Protein AF-A0A0S4JCF2-F1 (afdb_monomer_lite)

Sequence (159 aa):
MTKKRVQAYIEDSISKGTLSQYQARIKNIQKYLHESNEATLTLDVFADFLDVLKARTQNASKNTAEGYRSAVLFYQRTYGTWTSGNDCWADGWACRKMIAGFGYEGKTKGRPRGQVTPDMFSQMMIVARKSHRSFAPALELAYRVALRPHQVVSLQHGD

Structure (mmCIF, N/CA/C/O backbone):
data_AF-A0A0S4JCF2-F1
#
_entry.id   AF-A0A0S4JCF2-F1
#
loop_
_atom_site.group_PDB
_atom_site.id
_atom_site.type_symbol
_atom_site.label_atom_id
_atom_site.label_alt_id
_atom_site.label_comp_id
_atom_site.label_asym_id
_atom_site.label_entity_id
_atom_site.label_seq_id
_atom_site.pdbx_PDB_ins_code
_atom_site.Cartn_x
_atom_site.Cartn_y
_atom_site.Cartn_z
_atom_site.occupancy
_atom_site.B_iso_or_equiv
_atom_site.auth_seq_id
_atom_site.auth_comp_id
_atom_site.auth_asym_id
_atom_site.auth_atom_id
_atom_site.pdbx_PDB_model_num
ATOM 1 N N . MET A 1 1 ? 3.189 2.822 24.832 1.00 47.53 1 MET A N 1
ATOM 2 C CA . MET A 1 1 ? 2.571 1.478 24.853 1.00 47.53 1 MET A CA 1
ATOM 3 C C . MET A 1 1 ? 3.657 0.436 24.656 1.00 47.53 1 MET A C 1
ATOM 5 O O . MET A 1 1 ? 4.392 0.522 23.680 1.00 47.53 1 MET A O 1
ATOM 9 N N . THR A 1 2 ? 3.790 -0.503 25.589 1.00 54.69 2 THR A N 1
ATOM 10 C CA . THR A 1 2 ? 4.762 -1.603 25.512 1.00 54.69 2 THR A CA 1
ATOM 11 C C . THR A 1 2 ? 4.307 -2.597 24.442 1.00 54.69 2 THR A C 1
ATOM 13 O O . THR A 1 2 ? 3.197 -3.121 24.527 1.00 54.69 2 THR A O 1
ATOM 16 N N . LYS A 1 3 ? 5.121 -2.814 23.402 1.00 70.06 3 LYS A N 1
ATOM 17 C CA . LYS A 1 3 ? 4.776 -3.712 22.287 1.00 70.06 3 LYS A CA 1
ATOM 18 C C . LYS A 1 3 ? 4.689 -5.161 22.770 1.00 70.06 3 LYS A C 1
ATOM 20 O O . LYS A 1 3 ? 5.547 -5.615 23.528 1.00 70.06 3 LYS A O 1
ATOM 25 N N . LYS A 1 4 ? 3.685 -5.912 22.305 1.00 83.31 4 LYS A N 1
ATOM 26 C CA . LYS A 1 4 ? 3.613 -7.362 22.558 1.00 83.31 4 LYS A CA 1
ATOM 27 C C . LYS A 1 4 ? 4.715 -8.074 21.764 1.00 83.31 4 LYS A C 1
ATOM 29 O O . LYS A 1 4 ? 5.003 -7.688 20.635 1.00 83.31 4 LYS A O 1
ATOM 34 N N . ARG A 1 5 ? 5.278 -9.164 22.304 1.00 82.50 5 ARG A N 1
ATOM 35 C CA . ARG A 1 5 ? 6.313 -9.983 21.626 1.00 82.50 5 ARG A CA 1
ATOM 36 C C . ARG A 1 5 ? 5.930 -10.388 20.196 1.00 82.50 5 ARG A C 1
ATOM 38 O O . ARG A 1 5 ? 6.760 -10.316 19.300 1.00 82.50 5 ARG A O 1
ATOM 45 N N . VAL A 1 6 ? 4.664 -10.748 19.979 1.00 83.25 6 VAL A N 1
ATOM 46 C CA . VAL A 1 6 ? 4.135 -11.124 18.656 1.00 83.25 6 VAL A CA 1
ATOM 47 C C . VAL A 1 6 ? 4.177 -9.950 17.667 1.00 83.25 6 VAL A C 1
ATOM 49 O O . VAL A 1 6 ? 4.503 -10.144 16.504 1.00 83.25 6 VAL A O 1
ATOM 52 N N . GLN A 1 7 ? 3.917 -8.723 18.126 1.00 87.75 7 GLN A N 1
ATOM 53 C CA . GLN A 1 7 ? 3.964 -7.524 17.280 1.00 87.75 7 GLN A CA 1
ATOM 54 C C . GLN A 1 7 ? 5.397 -7.200 16.854 1.00 87.75 7 GLN A C 1
ATOM 56 O O . GLN A 1 7 ? 5.627 -6.896 15.690 1.00 87.75 7 GLN A O 1
ATOM 61 N N . ALA A 1 8 ? 6.357 -7.320 17.777 1.00 84.75 8 ALA A N 1
ATOM 62 C CA . ALA A 1 8 ? 7.773 -7.136 17.468 1.00 84.75 8 ALA A CA 1
ATOM 63 C C . ALA A 1 8 ? 8.259 -8.156 16.425 1.00 84.75 8 ALA A C 1
ATOM 65 O O . ALA A 1 8 ? 8.870 -7.771 15.438 1.00 84.75 8 ALA A O 1
ATOM 66 N N . TYR A 1 9 ? 7.886 -9.431 16.581 1.00 87.81 9 TYR A N 1
ATOM 67 C CA . TYR A 1 9 ? 8.220 -10.470 15.605 1.00 87.81 9 TYR A CA 1
ATOM 68 C C . TYR A 1 9 ? 7.636 -10.191 14.209 1.00 87.81 9 TYR A C 1
ATOM 70 O O . TYR A 1 9 ? 8.327 -10.343 13.205 1.00 87.81 9 TYR A O 1
ATOM 78 N N . ILE A 1 10 ? 6.376 -9.744 14.131 1.00 86.81 10 ILE A N 1
ATOM 79 C CA . ILE A 1 10 ? 5.743 -9.385 12.853 1.00 86.81 10 ILE A CA 1
ATOM 80 C C . ILE A 1 10 ? 6.446 -8.178 12.211 1.00 86.81 10 ILE A C 1
ATOM 82 O O . ILE A 1 10 ? 6.697 -8.192 11.008 1.00 86.81 10 ILE A O 1
ATOM 86 N N . GLU A 1 11 ? 6.802 -7.152 12.987 1.00 87.69 11 GLU A N 1
ATOM 87 C CA . GLU A 1 11 ? 7.566 -6.003 12.481 1.00 87.69 11 GLU A CA 1
ATOM 88 C C . GLU A 1 11 ? 8.960 -6.406 11.971 1.00 87.69 11 GLU A C 1
ATOM 90 O O . GLU A 1 11 ? 9.372 -5.935 10.912 1.00 87.69 11 GLU A O 1
ATOM 95 N N . ASP A 1 12 ? 9.657 -7.304 12.671 1.00 86.81 12 ASP A N 1
ATOM 96 C CA . ASP A 1 12 ? 10.986 -7.795 12.277 1.00 86.81 12 ASP A CA 1
ATOM 97 C C . ASP A 1 12 ? 10.938 -8.709 11.041 1.00 86.81 12 ASP A C 1
ATOM 99 O O . ASP A 1 12 ? 11.927 -8.845 10.319 1.00 86.81 12 ASP A O 1
ATOM 103 N N . SER A 1 13 ? 9.778 -9.312 10.762 1.00 85.88 13 SER A N 1
ATOM 104 C CA . SER A 1 13 ? 9.557 -10.152 9.579 1.00 85.88 13 SER A CA 1
ATOM 105 C C . SER A 1 13 ? 9.388 -9.364 8.272 1.00 85.88 13 SER A C 1
ATOM 107 O O . SER A 1 13 ? 9.395 -9.957 7.192 1.00 85.88 13 SER A O 1
ATOM 109 N N . ILE A 1 14 ? 9.252 -8.033 8.338 1.00 88.75 14 ILE A N 1
ATOM 110 C CA . ILE A 1 14 ? 9.175 -7.162 7.159 1.00 88.75 14 ILE A CA 1
ATOM 111 C C . ILE A 1 14 ? 10.420 -6.287 7.026 1.00 88.75 14 ILE A C 1
ATOM 113 O O . ILE A 1 14 ? 11.101 -5.959 7.995 1.00 88.75 14 ILE A O 1
ATOM 117 N N . SER A 1 15 ? 10.730 -5.862 5.796 1.00 90.12 15 SER A N 1
ATOM 118 C CA . SER A 1 15 ? 11.891 -4.996 5.581 1.00 90.12 15 SER A CA 1
ATOM 119 C C . SER A 1 15 ? 11.738 -3.668 6.340 1.00 90.12 15 SER A C 1
ATOM 121 O O . SER A 1 15 ? 10.662 -3.057 6.338 1.00 90.12 15 SER A O 1
ATOM 123 N N . LYS A 1 16 ? 12.835 -3.165 6.927 1.00 86.38 16 LYS A N 1
ATOM 124 C CA . LYS A 1 16 ? 12.849 -1.874 7.647 1.00 86.38 16 LYS A CA 1
ATOM 125 C C . LYS A 1 16 ? 12.342 -0.714 6.780 1.00 86.38 16 LYS A C 1
ATOM 127 O O . LYS A 1 16 ? 11.655 0.178 7.274 1.00 86.38 16 LYS A O 1
ATOM 132 N N . GLY A 1 17 ? 12.641 -0.745 5.478 1.00 89.00 17 GLY A N 1
ATOM 133 C CA . GLY A 1 17 ? 12.154 0.246 4.517 1.00 89.00 17 GLY A CA 1
ATOM 134 C C . GLY A 1 17 ? 10.634 0.200 4.349 1.00 89.00 17 GLY A C 1
ATOM 135 O O . GLY A 1 17 ? 9.978 1.239 4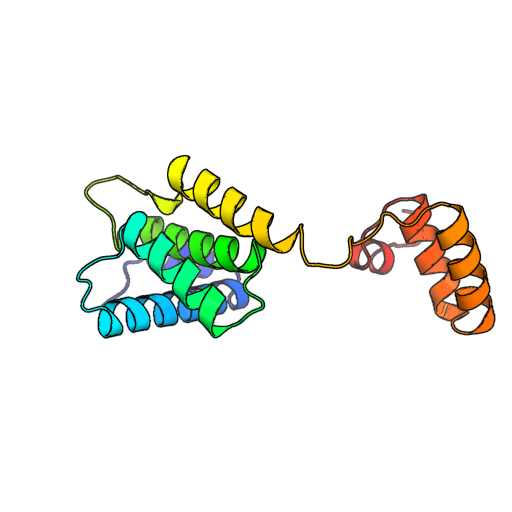.382 1.00 89.00 17 GLY A O 1
ATOM 136 N N . THR A 1 18 ? 10.057 -0.998 4.235 1.00 89.88 18 THR A N 1
ATOM 137 C CA . THR A 1 18 ? 8.600 -1.188 4.156 1.00 89.88 18 THR A CA 1
ATOM 138 C C . THR A 1 18 ? 7.909 -0.731 5.439 1.00 89.88 18 THR A C 1
ATOM 140 O O . THR A 1 18 ? 6.921 -0.001 5.364 1.00 89.88 18 THR A O 1
ATOM 143 N N . LEU A 1 19 ? 8.451 -1.094 6.607 1.00 91.75 19 LEU A N 1
ATOM 144 C CA . LEU A 1 19 ? 7.904 -0.684 7.901 1.00 91.75 19 LEU A CA 1
ATOM 145 C C . LEU A 1 19 ? 7.892 0.845 8.049 1.00 91.75 19 LEU A C 1
ATOM 147 O O . LEU A 1 19 ? 6.867 1.418 8.413 1.00 91.75 19 LEU A O 1
ATOM 151 N N . SER A 1 20 ? 8.994 1.512 7.692 1.00 93.06 20 SER A N 1
ATOM 152 C CA . SER A 1 20 ? 9.090 2.978 7.702 1.00 93.06 20 SER A CA 1
ATOM 153 C C . SER A 1 20 ? 8.044 3.632 6.787 1.00 93.06 20 SER A C 1
ATOM 155 O O . SER A 1 20 ? 7.351 4.571 7.186 1.00 93.06 20 SER A O 1
ATOM 157 N N . GLN A 1 21 ? 7.836 3.086 5.583 1.00 93.06 21 GLN A N 1
ATOM 158 C CA . GLN A 1 21 ? 6.788 3.571 4.681 1.00 93.06 21 GLN A CA 1
ATOM 159 C C . GLN A 1 21 ? 5.380 3.385 5.259 1.00 93.06 21 GLN A C 1
ATOM 161 O O . GLN A 1 21 ? 4.538 4.270 5.103 1.00 93.06 21 GLN A O 1
ATOM 166 N N . TYR A 1 22 ? 5.099 2.256 5.915 1.00 94.62 22 TYR A N 1
ATOM 167 C CA . TYR A 1 22 ? 3.803 2.024 6.557 1.00 94.62 22 TYR A CA 1
ATOM 168 C C . TYR A 1 22 ? 3.569 2.998 7.708 1.00 94.62 22 TYR A C 1
ATOM 170 O O . TYR A 1 22 ? 2.516 3.628 7.755 1.00 94.62 22 TYR A O 1
ATOM 178 N N . GLN A 1 23 ? 4.568 3.210 8.563 1.00 94.00 23 GLN A N 1
ATOM 179 C CA . GLN A 1 23 ? 4.499 4.185 9.651 1.00 94.00 23 GLN A CA 1
ATOM 180 C C . GLN A 1 23 ? 4.222 5.603 9.134 1.00 94.00 23 GLN A C 1
ATOM 182 O O . GLN A 1 23 ? 3.342 6.288 9.655 1.00 94.00 23 GLN A O 1
ATOM 187 N N . ALA A 1 24 ? 4.912 6.033 8.072 1.00 94.19 24 ALA A N 1
ATOM 188 C CA . ALA A 1 24 ? 4.687 7.342 7.462 1.00 94.19 24 ALA A CA 1
ATOM 189 C C . ALA A 1 24 ? 3.256 7.493 6.914 1.00 94.19 24 ALA A C 1
ATOM 191 O O . ALA A 1 24 ? 2.604 8.515 7.136 1.00 94.19 24 ALA A O 1
ATOM 192 N N . ARG A 1 25 ? 2.735 6.460 6.240 1.00 94.44 25 ARG A N 1
ATOM 193 C CA . ARG A 1 25 ? 1.361 6.449 5.714 1.00 94.44 25 ARG A CA 1
ATOM 194 C C . ARG A 1 25 ? 0.317 6.497 6.830 1.00 94.44 25 ARG A C 1
ATOM 196 O O . ARG A 1 25 ? -0.631 7.271 6.739 1.00 94.44 25 ARG A O 1
ATOM 203 N N . ILE A 1 26 ? 0.511 5.729 7.899 1.00 95.69 26 ILE A N 1
ATOM 204 C CA . ILE A 1 26 ? -0.397 5.717 9.053 1.00 95.69 26 ILE A CA 1
ATOM 205 C C . ILE A 1 26 ? -0.387 7.058 9.781 1.00 95.69 26 ILE A C 1
ATOM 207 O O . ILE A 1 26 ? -1.452 7.552 10.139 1.00 95.69 26 ILE A O 1
ATOM 211 N N . LYS A 1 27 ? 0.776 7.704 9.917 1.00 95.62 27 LYS A N 1
ATOM 212 C CA . LYS A 1 27 ? 0.869 9.055 10.486 1.00 95.62 27 LYS A CA 1
ATOM 213 C C . LYS A 1 27 ? 0.045 10.071 9.687 1.00 95.62 27 LYS A C 1
ATOM 215 O O . LYS A 1 27 ? -0.622 10.915 10.279 1.00 95.62 27 LYS A O 1
ATOM 220 N N . ASN A 1 28 ? 0.053 9.980 8.356 1.00 94.00 28 ASN A N 1
ATOM 221 C CA . ASN A 1 28 ? -0.765 10.851 7.508 1.00 94.00 28 ASN A CA 1
ATOM 222 C C . ASN A 1 28 ? -2.266 10.600 7.697 1.00 94.00 28 ASN A C 1
ATOM 224 O O . ASN A 1 28 ? -3.029 11.559 7.757 1.00 94.00 28 ASN A O 1
ATOM 228 N N . ILE A 1 29 ? -2.680 9.337 7.832 1.00 94.81 29 ILE A N 1
ATOM 229 C CA . ILE A 1 29 ? -4.078 8.990 8.116 1.00 94.81 29 ILE A CA 1
ATOM 230 C C . ILE A 1 29 ? -4.494 9.515 9.493 1.00 94.81 29 ILE A C 1
ATOM 232 O O . ILE A 1 29 ? -5.536 10.141 9.617 1.00 94.81 29 ILE A O 1
ATOM 236 N N . GLN A 1 30 ? -3.669 9.328 10.523 1.00 94.69 30 GLN A N 1
ATOM 237 C CA . GLN A 1 30 ? -3.945 9.849 11.867 1.00 94.69 30 GLN A CA 1
ATOM 238 C C . GLN A 1 30 ? -4.077 11.374 11.874 1.00 94.69 30 GLN A C 1
ATOM 240 O O . GLN A 1 30 ? -4.972 11.911 12.521 1.00 94.69 30 GLN A O 1
ATOM 245 N N . LYS A 1 31 ? -3.216 12.070 11.121 1.00 94.81 31 LYS A N 1
ATOM 246 C CA . LYS A 1 31 ? -3.328 13.517 10.922 1.00 94.81 31 LYS A CA 1
ATOM 247 C C . LYS A 1 31 ? -4.654 13.883 10.250 1.00 94.81 31 LYS A C 1
ATOM 249 O O . LYS A 1 31 ? -5.305 14.816 10.699 1.00 94.81 31 LYS A O 1
ATOM 254 N N . TYR A 1 32 ? -5.065 13.144 9.221 1.00 94.50 32 TYR A N 1
ATOM 255 C CA . TYR A 1 32 ? -6.352 13.361 8.562 1.00 94.50 32 TYR A CA 1
ATOM 256 C C . TYR A 1 32 ? -7.540 13.147 9.508 1.00 94.50 32 TYR A C 1
ATOM 258 O O . TYR A 1 32 ? -8.406 14.010 9.561 1.00 94.50 32 TYR A O 1
ATOM 266 N N . LEU A 1 33 ? -7.560 12.062 10.289 1.00 94.50 33 LEU A N 1
ATOM 267 C CA . LEU A 1 33 ? -8.618 11.799 11.275 1.00 94.50 33 LEU A CA 1
ATOM 268 C C . LEU A 1 33 ? -8.726 12.938 12.296 1.00 94.50 33 LEU A C 1
ATOM 270 O O . LEU A 1 33 ? -9.814 13.415 12.591 1.00 94.50 33 LEU A O 1
ATOM 274 N N . HIS A 1 34 ? -7.584 13.438 12.773 1.00 94.88 34 HIS A N 1
ATOM 275 C CA . HIS A 1 34 ? -7.552 14.591 13.668 1.00 94.88 34 HIS A CA 1
ATOM 276 C C . HIS A 1 34 ? -8.060 15.877 12.989 1.00 94.88 34 HIS A C 1
ATOM 278 O O . HIS A 1 34 ? -8.791 16.645 13.604 1.00 94.88 34 HIS A O 1
ATOM 284 N N . GLU A 1 35 ? -7.676 16.143 11.736 1.00 92.75 35 GLU A N 1
ATOM 285 C CA . GLU A 1 35 ? -8.134 17.320 10.973 1.00 92.75 35 GLU A CA 1
ATOM 286 C C . GLU A 1 35 ? -9.633 17.265 10.629 1.00 92.75 35 GLU A C 1
ATOM 288 O O . GLU A 1 35 ? -10.274 18.309 10.549 1.00 92.75 35 GLU A O 1
ATOM 293 N N . SER A 1 36 ? -10.181 16.066 10.425 1.00 90.75 36 SER A N 1
ATOM 294 C CA . SER A 1 36 ? -11.591 15.823 10.078 1.00 90.75 36 SER A CA 1
ATOM 295 C C . SER A 1 36 ? -12.491 15.576 11.293 1.00 90.75 36 SER A C 1
ATOM 297 O O . SER A 1 36 ? -13.701 15.461 11.132 1.00 90.75 36 SER A O 1
ATOM 299 N N . ASN A 1 37 ? -11.922 15.548 12.504 1.00 92.69 37 ASN A N 1
ATOM 300 C CA . ASN A 1 37 ? -12.616 15.214 13.751 1.00 92.69 37 ASN A CA 1
ATOM 301 C C . ASN A 1 37 ? -13.277 13.818 13.736 1.00 92.69 37 ASN A C 1
ATOM 303 O O . ASN A 1 37 ? -14.303 13.593 14.378 1.00 92.69 37 ASN A O 1
ATOM 307 N N . GLU A 1 38 ? -12.669 12.872 13.020 1.00 89.75 38 GLU A N 1
ATOM 308 C CA . GLU A 1 38 ? -13.120 11.485 12.932 1.00 89.75 38 GLU A CA 1
ATOM 309 C C . GLU A 1 38 ? -12.487 10.631 14.037 1.00 89.75 38 GLU A C 1
ATOM 311 O O . GLU A 1 38 ? -11.265 10.587 14.209 1.00 89.75 38 GLU A O 1
ATOM 316 N N . ALA A 1 39 ? -13.318 9.910 14.792 1.00 86.12 39 ALA A N 1
ATOM 317 C CA . ALA A 1 39 ? -12.859 9.119 15.936 1.00 86.12 39 ALA A CA 1
ATOM 318 C C . ALA A 1 39 ? -12.158 7.808 15.528 1.00 86.12 39 ALA A C 1
ATOM 320 O O . ALA A 1 39 ? -11.328 7.279 16.270 1.00 86.12 39 ALA A O 1
ATOM 321 N N . THR A 1 40 ? -12.496 7.255 14.360 1.00 90.06 40 THR A N 1
ATOM 322 C CA . THR A 1 40 ? -11.968 5.975 13.875 1.00 90.06 40 THR A CA 1
ATOM 323 C C . THR A 1 40 ? -11.866 5.959 12.354 1.00 90.06 40 THR A C 1
ATOM 325 O O . THR A 1 40 ? -12.551 6.709 11.668 1.00 90.06 40 THR A O 1
ATOM 328 N N . LEU A 1 41 ? -11.020 5.081 11.815 1.00 92.38 41 LEU A N 1
ATOM 329 C CA . LEU A 1 41 ? -10.927 4.865 10.376 1.00 92.38 41 LEU A CA 1
ATOM 330 C C . LEU A 1 41 ? -11.886 3.749 9.945 1.00 92.38 41 LEU A C 1
ATOM 332 O O . LEU A 1 41 ? -11.617 2.566 10.168 1.00 92.38 41 LEU A O 1
ATOM 336 N N . THR A 1 42 ? -12.987 4.114 9.298 1.00 91.56 42 THR A N 1
ATOM 337 C CA . THR A 1 42 ? -13.861 3.168 8.587 1.00 91.56 42 THR A CA 1
ATOM 338 C C . THR A 1 42 ? -13.469 3.079 7.110 1.00 91.56 42 THR A C 1
ATOM 340 O O . THR A 1 42 ? -12.618 3.835 6.638 1.00 91.56 42 THR A O 1
ATOM 343 N N . LEU A 1 43 ? -14.085 2.153 6.365 1.00 88.81 43 LEU A N 1
ATOM 344 C CA . LEU A 1 43 ? -13.907 2.083 4.913 1.00 88.81 43 LEU A CA 1
ATOM 345 C C . LEU A 1 43 ? -14.320 3.396 4.227 1.00 88.81 43 LEU A C 1
ATOM 347 O O . LEU A 1 43 ? -13.599 3.857 3.347 1.00 88.81 43 LEU A O 1
ATOM 351 N N . ASP A 1 44 ? -15.430 3.999 4.654 1.00 89.19 44 ASP A N 1
ATOM 352 C CA . ASP A 1 44 ? -15.953 5.234 4.062 1.00 89.19 44 ASP A CA 1
ATOM 353 C C . ASP A 1 44 ? -15.032 6.424 4.363 1.00 89.19 44 ASP A C 1
ATOM 355 O O . ASP A 1 44 ? -14.579 7.100 3.445 1.00 89.19 44 ASP A O 1
ATOM 359 N N . VAL A 1 45 ? -14.602 6.583 5.622 1.00 91.69 45 VAL A N 1
ATOM 360 C CA . VAL A 1 45 ? -13.629 7.624 6.011 1.00 91.69 45 VAL A CA 1
ATOM 361 C C . VAL A 1 45 ? -12.288 7.427 5.291 1.00 91.69 45 VAL A C 1
ATOM 363 O O . VAL A 1 45 ? -11.585 8.382 4.958 1.00 91.69 45 VAL A O 1
ATOM 366 N N . PHE A 1 46 ? -11.905 6.177 5.019 1.00 93.00 46 PHE A N 1
ATOM 367 C CA . PHE A 1 46 ? -10.720 5.886 4.221 1.00 93.00 46 PHE A CA 1
ATOM 368 C C . PHE A 1 46 ? -10.901 6.245 2.738 1.00 93.00 46 PHE A C 1
ATOM 370 O O . PHE A 1 46 ? -9.939 6.698 2.116 1.00 93.00 46 PHE A O 1
ATOM 377 N N . ALA A 1 47 ? -12.099 6.079 2.174 1.00 89.62 47 ALA A N 1
ATOM 378 C CA . ALA A 1 47 ? -12.422 6.552 0.829 1.00 89.62 47 ALA A CA 1
ATOM 379 C C . ALA A 1 47 ? -12.280 8.080 0.747 1.00 89.62 47 ALA A C 1
ATOM 381 O O . ALA A 1 47 ? -11.528 8.581 -0.092 1.00 89.62 47 ALA A O 1
ATOM 382 N N . ASP A 1 48 ? -12.878 8.794 1.703 1.00 89.81 48 ASP A N 1
ATOM 383 C CA . ASP A 1 48 ? -12.815 10.255 1.794 1.00 89.81 48 ASP A CA 1
ATOM 384 C C . ASP A 1 48 ? -11.371 10.751 1.948 1.00 89.81 48 ASP A C 1
ATOM 386 O O . ASP A 1 48 ? -10.937 11.696 1.279 1.00 89.81 48 ASP A O 1
ATOM 390 N N . PHE A 1 49 ? -10.571 10.068 2.772 1.00 92.88 49 PHE A N 1
ATOM 391 C CA . PHE A 1 49 ? -9.140 10.335 2.890 1.00 92.88 49 PHE A CA 1
ATOM 392 C C . PHE A 1 49 ? -8.421 10.235 1.539 1.00 92.88 49 PHE A C 1
ATOM 394 O O . PHE A 1 4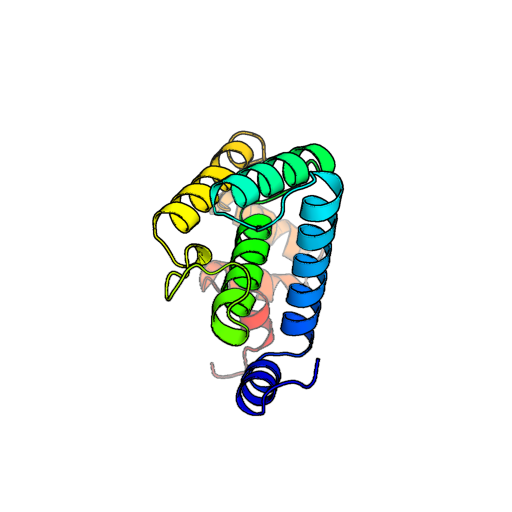9 ? -7.594 11.093 1.212 1.00 92.88 49 PHE A O 1
ATOM 401 N N . LEU A 1 50 ? -8.695 9.188 0.755 1.00 90.19 50 LEU A N 1
ATOM 402 C CA . LEU A 1 50 ? -8.056 8.988 -0.544 1.00 90.19 50 LEU A CA 1
ATOM 403 C C . LEU A 1 50 ? -8.457 10.076 -1.548 1.00 90.19 50 LEU A C 1
ATOM 405 O O . LEU A 1 50 ? -7.602 10.527 -2.318 1.00 90.19 50 LEU A O 1
ATOM 409 N N . ASP A 1 51 ? -9.701 10.543 -1.507 1.00 87.06 51 ASP A N 1
ATOM 410 C CA . ASP A 1 51 ? -10.178 11.636 -2.356 1.00 87.06 51 ASP A CA 1
ATOM 411 C C . ASP A 1 51 ? -9.541 12.977 -1.975 1.00 87.06 51 ASP A C 1
ATOM 413 O O . ASP A 1 51 ? -9.032 13.699 -2.842 1.00 87.06 51 ASP A O 1
ATOM 417 N N . VAL A 1 52 ? -9.428 13.276 -0.678 1.00 88.12 52 VAL A N 1
ATOM 418 C CA . VAL A 1 52 ? -8.696 14.456 -0.190 1.00 88.12 52 VAL A CA 1
ATOM 419 C C . VAL A 1 52 ? -7.213 14.375 -0.559 1.00 88.12 52 VAL A C 1
ATOM 421 O O . VAL A 1 52 ? -6.618 15.362 -1.006 1.00 88.12 52 VAL A O 1
ATOM 424 N N . LEU A 1 53 ? -6.599 13.198 -0.422 1.00 87.62 53 LEU A N 1
ATOM 425 C CA . LEU A 1 53 ? -5.211 12.963 -0.815 1.00 87.62 53 LEU A CA 1
ATOM 426 C C . LEU A 1 53 ? -5.013 13.230 -2.311 1.00 87.62 53 LEU A C 1
ATOM 428 O O . LEU A 1 53 ? -4.025 13.860 -2.704 1.00 87.62 53 LEU A O 1
ATOM 432 N N . LYS A 1 54 ? -5.949 12.776 -3.146 1.00 83.31 54 LYS A N 1
ATOM 433 C CA . LYS A 1 54 ? -5.938 13.003 -4.591 1.00 83.31 54 LYS A CA 1
ATOM 434 C C . LYS A 1 54 ? -6.059 14.478 -4.940 1.00 83.31 54 LYS A C 1
ATOM 436 O O . LYS A 1 54 ? -5.242 14.969 -5.722 1.00 83.31 54 LYS A O 1
ATOM 441 N N . ALA A 1 55 ? -7.007 15.182 -4.326 1.00 82.31 55 ALA A N 1
ATOM 442 C CA . ALA A 1 55 ? -7.203 16.612 -4.528 1.00 82.31 55 ALA A CA 1
ATOM 443 C C . ALA A 1 55 ? -5.947 17.419 -4.154 1.00 82.31 55 ALA A C 1
ATOM 445 O O . ALA A 1 55 ? -5.540 18.309 -4.897 1.00 82.31 55 ALA A O 1
ATOM 446 N N . ARG A 1 56 ? -5.285 17.066 -3.042 1.00 80.81 56 ARG A N 1
ATOM 447 C CA . ARG A 1 56 ? -4.082 17.766 -2.555 1.00 80.81 56 ARG A CA 1
ATOM 448 C C . ARG A 1 56 ? -2.824 17.482 -3.378 1.00 80.81 56 ARG A C 1
ATOM 450 O O . ARG A 1 56 ? -1.987 18.365 -3.521 1.00 80.81 56 ARG A O 1
ATOM 457 N N . THR A 1 57 ? -2.644 16.257 -3.877 1.00 76.31 57 THR A N 1
ATOM 458 C CA . THR A 1 57 ? -1.370 15.844 -4.502 1.00 76.31 57 THR A CA 1
ATOM 459 C C . THR A 1 57 ? -1.375 15.846 -6.027 1.00 76.31 57 THR A C 1
ATOM 461 O O . THR A 1 57 ? -0.296 15.749 -6.610 1.00 76.31 57 THR A O 1
ATOM 464 N N . GLN A 1 58 ? -2.545 15.911 -6.678 1.00 64.31 58 GLN A N 1
ATOM 465 C CA . GLN A 1 58 ? -2.759 15.850 -8.141 1.00 64.31 58 GLN A CA 1
ATOM 466 C C . GLN A 1 58 ? -2.167 14.619 -8.873 1.00 64.31 58 GLN A C 1
ATOM 468 O O . GLN A 1 58 ? -2.498 14.370 -10.027 1.00 64.31 58 GLN A O 1
ATOM 473 N N . ASN A 1 59 ? -1.354 13.804 -8.195 1.00 60.25 59 ASN A N 1
ATOM 474 C CA . ASN A 1 59 ? -0.616 12.647 -8.706 1.00 60.25 59 ASN A CA 1
ATOM 475 C C . ASN A 1 59 ? -0.875 11.376 -7.875 1.00 60.25 59 ASN A C 1
ATOM 477 O O . ASN A 1 59 ? -0.103 10.414 -7.943 1.00 60.25 59 ASN A O 1
ATOM 481 N N . ALA A 1 60 ? -1.938 11.348 -7.062 1.00 65.75 60 ALA A N 1
ATOM 482 C CA . ALA A 1 60 ? -2.311 10.146 -6.326 1.00 65.75 60 ALA A CA 1
ATOM 483 C C . ALA A 1 60 ? -2.679 9.030 -7.318 1.00 65.75 60 ALA A C 1
ATOM 485 O O . ALA A 1 60 ? -3.729 9.042 -7.955 1.00 65.75 60 ALA A O 1
ATOM 486 N N . SER A 1 61 ? -1.770 8.070 -7.472 1.00 74.81 61 SER A N 1
ATOM 487 C CA . SER A 1 61 ? -1.944 6.919 -8.356 1.00 74.81 61 SER A CA 1
ATOM 488 C C . SER A 1 61 ? -2.652 5.773 -7.631 1.00 74.81 61 SER A C 1
ATOM 490 O O . SER A 1 61 ? -2.635 5.699 -6.401 1.00 74.81 61 SER A O 1
ATOM 492 N N . LYS A 1 62 ? -3.179 4.800 -8.386 1.00 82.00 62 LYS A N 1
ATOM 493 C CA . LYS A 1 62 ? -3.668 3.528 -7.821 1.00 82.00 62 LYS A CA 1
ATOM 494 C C . LYS A 1 62 ? -2.649 2.883 -6.874 1.00 82.00 62 LYS A C 1
ATOM 496 O O . LYS A 1 62 ? -3.021 2.383 -5.821 1.00 82.00 62 LYS A O 1
ATOM 501 N N . ASN A 1 63 ? -1.364 2.923 -7.229 1.00 84.06 63 ASN A N 1
ATOM 502 C CA . ASN A 1 63 ? -0.296 2.343 -6.411 1.00 84.06 63 ASN A CA 1
ATOM 503 C C . ASN A 1 63 ? -0.152 3.066 -5.068 1.00 84.06 63 ASN A C 1
ATOM 505 O O . ASN A 1 63 ? 0.168 2.439 -4.062 1.00 84.06 63 ASN A O 1
ATOM 509 N N . THR A 1 64 ? -0.407 4.375 -5.043 1.00 87.69 64 THR A N 1
ATOM 510 C CA . THR A 1 64 ? -0.422 5.163 -3.810 1.00 87.69 64 THR A CA 1
ATOM 511 C C . THR A 1 64 ? -1.555 4.690 -2.902 1.00 87.69 64 THR A C 1
ATOM 513 O O . THR A 1 64 ? -1.289 4.351 -1.751 1.00 87.69 64 THR A O 1
ATOM 516 N N . ALA A 1 65 ? -2.781 4.588 -3.427 1.00 88.69 65 ALA A N 1
ATOM 517 C CA . ALA A 1 65 ? -3.937 4.086 -2.679 1.00 88.69 65 ALA A CA 1
ATOM 518 C C . ALA A 1 65 ? -3.719 2.648 -2.170 1.00 88.69 65 ALA A C 1
ATOM 520 O O . ALA A 1 65 ? -3.944 2.367 -0.995 1.00 88.69 65 ALA A O 1
ATOM 521 N N . GLU A 1 66 ? -3.173 1.763 -3.009 1.00 91.19 66 GLU A N 1
ATOM 522 C CA . GLU A 1 66 ? -2.821 0.389 -2.626 1.00 91.19 66 GLU A CA 1
ATOM 523 C C . GLU A 1 66 ? -1.753 0.348 -1.519 1.00 91.19 66 GLU A C 1
ATOM 525 O O . GLU A 1 66 ? -1.822 -0.472 -0.602 1.00 91.19 66 GLU A O 1
ATOM 530 N N . GLY A 1 67 ? -0.784 1.267 -1.561 1.00 92.31 67 GLY A N 1
ATOM 531 C CA . GLY A 1 67 ? 0.222 1.424 -0.514 1.00 92.31 67 GLY A CA 1
ATOM 532 C C . GLY A 1 67 ? -0.372 1.871 0.824 1.00 92.31 67 GLY A C 1
ATOM 533 O O . GLY A 1 67 ? 0.082 1.405 1.870 1.00 92.31 67 GLY A O 1
ATOM 534 N N . TYR A 1 68 ? -1.392 2.737 0.807 1.00 94.38 68 TYR A N 1
ATOM 535 C CA . TYR A 1 68 ? -2.141 3.113 2.010 1.00 94.38 68 TYR A CA 1
ATOM 536 C C . TYR A 1 68 ? -2.990 1.951 2.532 1.00 94.38 68 TYR A C 1
ATOM 538 O O . TYR A 1 68 ? -2.891 1.640 3.716 1.00 94.38 68 TYR A O 1
ATOM 546 N N . ARG A 1 69 ? -3.720 1.229 1.670 1.00 94.62 69 ARG A N 1
ATOM 547 C CA . ARG A 1 69 ? -4.463 0.020 2.075 1.00 94.62 69 ARG A CA 1
ATOM 548 C C . ARG A 1 69 ? -3.561 -1.024 2.708 1.00 94.62 69 ARG A C 1
ATOM 550 O O . ARG A 1 69 ? -3.904 -1.574 3.745 1.00 94.62 69 ARG A O 1
ATOM 557 N N . SER A 1 70 ? -2.403 -1.281 2.106 1.00 94.38 70 SER A N 1
ATOM 558 C CA . SER A 1 70 ? -1.452 -2.272 2.619 1.00 94.38 70 SER A CA 1
ATOM 559 C C . SER A 1 70 ? -0.933 -1.890 4.008 1.00 94.38 70 SER A C 1
ATOM 561 O O . SER A 1 70 ? -0.811 -2.755 4.874 1.00 94.38 70 SER A O 1
ATOM 563 N N . ALA A 1 71 ? -0.693 -0.596 4.248 1.00 95.31 71 ALA A N 1
ATOM 564 C CA . ALA A 1 71 ? -0.323 -0.094 5.568 1.00 95.31 71 ALA A CA 1
ATOM 565 C C . ALA A 1 71 ? -1.472 -0.246 6.581 1.00 95.31 71 ALA A C 1
ATOM 567 O O . ALA A 1 71 ? -1.246 -0.742 7.681 1.00 95.31 71 ALA A O 1
ATOM 568 N N . VAL A 1 72 ? -2.706 0.116 6.207 1.00 95.19 72 VAL A N 1
ATOM 569 C CA . VAL A 1 72 ? -3.889 -0.049 7.071 1.00 95.19 72 VAL A CA 1
ATOM 570 C C . VAL A 1 72 ? -4.110 -1.521 7.414 1.00 95.19 72 VAL A C 1
ATOM 572 O O . VAL A 1 72 ? -4.254 -1.854 8.585 1.00 95.19 72 VAL A O 1
ATOM 575 N N . LEU A 1 73 ? -4.049 -2.415 6.426 1.00 94.50 73 LEU A N 1
ATOM 576 C CA . LEU A 1 73 ? -4.203 -3.855 6.624 1.00 94.50 73 LEU A CA 1
ATOM 577 C C . LEU A 1 73 ? -3.137 -4.422 7.569 1.00 94.50 73 LEU A C 1
ATOM 579 O O . LEU A 1 73 ? -3.454 -5.227 8.445 1.00 94.50 73 LEU A O 1
ATOM 583 N N . PHE A 1 74 ? -1.880 -3.995 7.414 1.00 93.75 74 PHE A N 1
ATOM 584 C CA . PHE A 1 74 ? -0.810 -4.383 8.331 1.00 93.75 74 PHE A CA 1
ATOM 585 C C . PHE A 1 74 ? -1.137 -3.968 9.770 1.00 93.75 74 PHE A C 1
ATOM 587 O O . PHE A 1 74 ? -0.971 -4.770 10.688 1.00 93.75 74 PHE A O 1
ATOM 594 N N . TYR A 1 75 ? -1.652 -2.753 9.970 1.00 92.75 75 TYR A N 1
ATOM 595 C CA . TYR A 1 75 ? -1.996 -2.255 11.301 1.00 92.75 75 TYR A CA 1
ATOM 596 C C . TYR A 1 75 ? -3.239 -2.933 11.892 1.00 92.75 75 TYR A C 1
ATOM 598 O O . TYR A 1 75 ? -3.224 -3.285 13.073 1.00 92.75 75 TYR A O 1
ATOM 606 N N . GLN A 1 76 ? -4.263 -3.197 11.076 1.00 92.12 76 GLN A N 1
ATOM 607 C CA . GLN A 1 76 ? -5.446 -3.965 11.474 1.00 92.12 76 GLN A CA 1
ATOM 608 C C . GLN A 1 76 ? -5.061 -5.371 11.944 1.00 92.12 76 GLN A C 1
ATOM 610 O O . GLN A 1 76 ? -5.451 -5.781 13.032 1.00 92.12 76 GLN A O 1
ATOM 615 N N . ARG A 1 77 ? -4.221 -6.086 11.184 1.00 90.25 77 ARG A N 1
ATOM 616 C CA . ARG A 1 77 ? -3.797 -7.454 11.534 1.00 90.25 77 ARG A CA 1
ATOM 617 C C . ARG A 1 77 ? -2.820 -7.516 12.709 1.00 90.25 77 ARG A C 1
ATOM 619 O O . ARG A 1 77 ? -2.889 -8.443 13.507 1.00 90.25 77 ARG A O 1
ATOM 626 N N . THR A 1 78 ? -1.900 -6.558 12.812 1.00 89.62 78 THR A N 1
ATOM 627 C CA . THR A 1 78 ? -0.817 -6.601 13.815 1.00 89.62 78 THR A CA 1
ATOM 628 C C . THR A 1 78 ? -1.245 -6.020 15.161 1.00 89.62 78 THR A C 1
ATOM 630 O O . THR A 1 78 ? -0.883 -6.541 16.219 1.00 89.62 78 THR A O 1
ATOM 633 N N . TYR A 1 79 ? -2.010 -4.929 15.144 1.00 89.06 79 TYR A N 1
ATOM 634 C CA . TYR A 1 79 ? -2.349 -4.179 16.355 1.00 89.06 79 TYR A CA 1
ATOM 635 C C . TYR A 1 79 ? -3.850 -4.154 16.661 1.00 89.06 79 TYR A C 1
ATOM 637 O O . TYR A 1 79 ? -4.216 -3.690 17.737 1.00 89.06 79 TYR A O 1
ATOM 645 N N . GLY A 1 80 ? -4.711 -4.642 15.760 1.00 86.62 80 GLY A N 1
ATOM 646 C CA . GLY A 1 80 ? -6.166 -4.555 15.923 1.00 86.62 80 GLY A CA 1
ATOM 647 C C . GLY A 1 80 ? -6.709 -3.130 15.776 1.00 86.62 80 GLY A C 1
ATOM 648 O O . GLY A 1 80 ? -7.837 -2.853 16.175 1.00 86.62 80 GLY A O 1
ATOM 649 N N . THR A 1 81 ? -5.924 -2.194 15.237 1.00 87.75 81 THR A N 1
ATOM 650 C CA . THR A 1 81 ? -6.332 -0.788 15.119 1.00 87.75 81 THR A CA 1
ATOM 651 C C . THR A 1 81 ? -7.438 -0.631 14.086 1.00 87.75 81 THR A C 1
ATOM 653 O O . THR A 1 81 ? -7.324 -1.195 13.005 1.00 87.75 81 THR A O 1
ATOM 656 N N . TRP A 1 82 ? -8.463 0.176 14.377 1.00 88.38 82 TRP A N 1
ATOM 657 C CA . TRP A 1 82 ? -9.577 0.443 13.451 1.00 88.38 82 TRP A CA 1
ATOM 658 C C . TRP A 1 82 ? -10.289 -0.828 12.969 1.00 88.38 82 TRP A C 1
ATOM 660 O O . TRP A 1 82 ? -10.676 -0.953 11.805 1.00 88.38 82 TRP A O 1
ATOM 670 N N . THR A 1 83 ? -10.416 -1.791 13.877 1.00 85.12 83 THR A N 1
ATOM 671 C CA . THR A 1 83 ? -11.206 -3.007 13.694 1.00 85.12 83 THR A CA 1
ATOM 672 C C . THR A 1 83 ? -12.421 -2.947 14.616 1.00 85.12 83 THR A C 1
ATOM 674 O O . THR A 1 83 ? -12.367 -2.333 15.684 1.00 85.12 83 THR A O 1
ATOM 677 N N . SER A 1 84 ? -13.528 -3.557 14.195 1.00 73.44 84 SER A N 1
ATOM 678 C CA .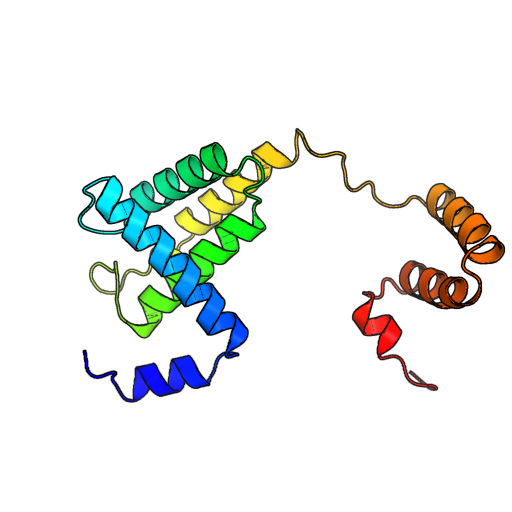 SER A 1 84 ? -14.680 -3.826 15.059 1.00 73.44 84 SER A CA 1
ATOM 679 C C . SER A 1 84 ? -14.847 -5.341 15.130 1.00 73.44 84 SER A C 1
ATOM 681 O O . SER A 1 84 ? -15.177 -5.986 14.135 1.00 73.44 84 SER A O 1
ATOM 683 N N . GLY A 1 85 ? -14.515 -5.936 16.278 1.00 71.56 85 GLY A N 1
ATOM 684 C CA . GLY A 1 85 ? -14.395 -7.391 16.401 1.00 71.56 85 GLY A CA 1
ATOM 685 C C . GLY A 1 85 ? -13.236 -7.956 15.566 1.00 71.56 85 GLY A C 1
ATOM 686 O O . GLY A 1 85 ? -12.129 -7.430 15.610 1.00 71.56 85 GLY A O 1
ATOM 687 N N . ASN A 1 86 ? -13.493 -9.027 14.805 1.00 64.00 86 ASN A N 1
ATOM 688 C CA . ASN A 1 86 ? -12.505 -9.670 13.921 1.00 64.00 86 ASN A CA 1
ATOM 689 C C . ASN A 1 86 ? -12.507 -9.113 12.484 1.00 64.00 86 ASN A C 1
ATOM 691 O O . ASN A 1 86 ? -11.827 -9.665 11.617 1.00 64.00 86 ASN A O 1
ATOM 695 N N . ASP A 1 87 ? -13.279 -8.061 12.201 1.00 76.44 87 ASP A N 1
ATOM 696 C CA . ASP A 1 87 ? -13.415 -7.564 10.835 1.00 76.44 87 ASP A CA 1
ATOM 697 C C . ASP A 1 87 ? -12.218 -6.693 10.415 1.00 76.44 87 ASP A C 1
ATOM 699 O O . ASP A 1 87 ? -11.904 -5.666 11.024 1.00 76.44 87 ASP A O 1
ATOM 703 N N . CYS A 1 88 ? -11.549 -7.125 9.345 1.00 86.81 88 CYS A N 1
ATOM 704 C CA . CYS A 1 88 ? -10.434 -6.439 8.699 1.00 86.81 88 CYS A CA 1
ATOM 705 C C . CYS A 1 88 ? -10.895 -5.911 7.339 1.00 86.81 88 CYS A C 1
ATOM 707 O O . CYS A 1 88 ? -10.554 -6.464 6.286 1.00 86.81 88 CYS A O 1
ATOM 709 N N . TRP A 1 89 ? -11.657 -4.817 7.353 1.00 90.38 89 TRP A N 1
ATOM 710 C CA . TRP A 1 89 ? -12.252 -4.250 6.141 1.00 90.38 89 TRP A CA 1
ATOM 711 C C . TRP A 1 89 ? -11.217 -3.889 5.060 1.00 90.38 89 TRP A C 1
ATOM 713 O O . TRP A 1 89 ? -11.543 -3.925 3.872 1.00 90.38 89 TRP A O 1
ATOM 723 N N . ALA A 1 90 ? -9.955 -3.606 5.420 1.00 90.69 90 ALA A N 1
ATOM 724 C CA . ALA A 1 90 ? -8.905 -3.306 4.444 1.00 90.69 90 ALA A CA 1
ATOM 725 C C . ALA A 1 90 ? -8.500 -4.520 3.587 1.00 90.69 90 ALA A C 1
ATOM 727 O O . ALA A 1 90 ? -7.898 -4.347 2.523 1.00 90.69 90 ALA A O 1
ATOM 728 N N . ASP A 1 91 ? -8.818 -5.747 4.012 1.00 89.50 91 ASP A N 1
ATOM 729 C CA . ASP A 1 91 ? -8.650 -6.950 3.187 1.00 89.50 91 ASP A CA 1
ATOM 730 C C . ASP A 1 91 ? -9.896 -7.291 2.359 1.00 89.50 91 ASP A C 1
ATOM 732 O O . ASP A 1 91 ? -9.809 -8.019 1.366 1.00 89.50 91 ASP A O 1
ATOM 736 N N . GLY A 1 92 ? -11.045 -6.741 2.756 1.00 86.50 92 GLY A N 1
ATOM 737 C CA . GLY A 1 92 ? -12.350 -7.034 2.186 1.00 86.50 92 GLY A CA 1
ATOM 738 C C . GLY A 1 92 ? -12.488 -6.640 0.715 1.00 86.50 92 GLY A C 1
ATOM 739 O O . GLY A 1 92 ? -11.832 -5.725 0.203 1.00 86.50 92 GLY A O 1
ATOM 740 N N . TRP A 1 93 ? -13.405 -7.324 0.026 1.00 80.81 93 TRP A N 1
ATOM 741 C CA . TRP A 1 93 ? -13.694 -7.080 -1.389 1.00 80.81 93 TRP A CA 1
ATOM 742 C C . TRP A 1 93 ? -14.102 -5.629 -1.671 1.00 80.81 93 TRP A C 1
ATOM 744 O O . TRP A 1 93 ? -13.660 -5.056 -2.666 1.00 80.81 93 TRP A O 1
ATOM 754 N N . ALA A 1 94 ? -14.881 -5.012 -0.778 1.00 79.44 94 ALA A N 1
ATOM 755 C CA . ALA A 1 94 ? -15.326 -3.627 -0.919 1.00 79.44 94 ALA A CA 1
ATOM 756 C C . ALA A 1 94 ? -14.143 -2.643 -1.007 1.00 79.44 94 ALA A C 1
ATOM 758 O O . ALA A 1 94 ? -14.072 -1.848 -1.945 1.00 79.44 94 ALA A O 1
ATOM 759 N N . CYS A 1 95 ? -13.154 -2.773 -0.115 1.00 85.75 95 CYS A N 1
ATOM 760 C CA . CYS A 1 95 ? -11.948 -1.942 -0.130 1.00 85.75 95 CYS A CA 1
ATOM 761 C C . CYS A 1 95 ? -11.105 -2.171 -1.395 1.00 85.75 95 CYS A C 1
ATOM 763 O O . CYS A 1 95 ? -10.675 -1.224 -2.057 1.00 85.75 95 CYS A O 1
ATOM 765 N N . ARG A 1 96 ? -10.926 -3.433 -1.807 1.00 84.38 96 ARG A N 1
ATOM 766 C CA . ARG A 1 96 ? -10.201 -3.768 -3.047 1.00 84.38 96 ARG A CA 1
ATOM 767 C C . ARG A 1 96 ? -10.890 -3.194 -4.293 1.00 84.38 96 ARG A C 1
ATOM 769 O O . ARG A 1 96 ? -10.212 -2.672 -5.180 1.00 84.38 96 ARG A O 1
ATOM 776 N N . LYS A 1 97 ? -12.226 -3.258 -4.355 1.00 79.81 97 LYS A N 1
ATOM 777 C CA . LYS A 1 97 ? -13.039 -2.691 -5.444 1.00 79.81 97 LYS A CA 1
ATOM 778 C C . LYS A 1 97 ? -12.912 -1.166 -5.494 1.00 79.81 97 LYS A C 1
ATOM 780 O O . LYS A 1 97 ? -12.690 -0.619 -6.573 1.00 79.81 97 LYS A O 1
ATOM 785 N N . MET A 1 98 ? -12.977 -0.497 -4.343 1.00 83.06 98 MET A N 1
ATOM 786 C CA . MET A 1 98 ? -12.783 0.952 -4.222 1.00 83.06 98 MET A CA 1
ATOM 787 C C . MET A 1 98 ? -11.419 1.392 -4.782 1.00 83.06 98 MET A C 1
ATOM 789 O O . MET A 1 98 ? -11.349 2.268 -5.642 1.00 83.06 98 MET A O 1
ATOM 793 N N . ILE A 1 99 ? -10.325 0.726 -4.395 1.00 84.50 99 ILE A N 1
ATOM 794 C CA . ILE A 1 99 ? -8.979 1.064 -4.897 1.00 84.50 99 ILE A CA 1
ATOM 795 C C . ILE A 1 99 ? -8.819 0.763 -6.384 1.00 84.50 99 ILE A C 1
ATOM 797 O O . ILE A 1 99 ? -8.128 1.487 -7.107 1.00 84.50 99 ILE A O 1
ATOM 801 N N . ALA A 1 100 ? -9.457 -0.299 -6.879 1.00 76.25 100 ALA A N 1
ATOM 802 C CA . ALA A 1 100 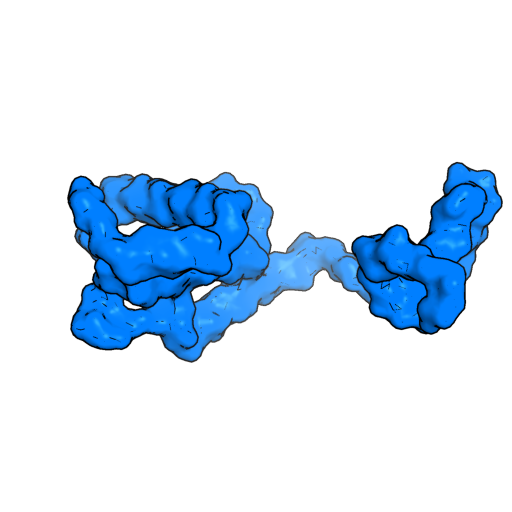? -9.500 -0.554 -8.311 1.00 76.25 100 ALA A CA 1
ATOM 803 C C . ALA A 1 100 ? -10.157 0.616 -9.071 1.00 76.25 100 ALA A C 1
ATOM 805 O O . ALA A 1 100 ? -9.633 1.004 -10.120 1.00 76.25 100 ALA A O 1
ATOM 806 N N . GLY A 1 101 ? -11.221 1.209 -8.513 1.00 67.31 101 GLY A N 1
ATOM 807 C CA . GLY A 1 101 ? -11.885 2.415 -9.021 1.00 67.31 101 GLY A CA 1
ATOM 808 C C . GLY A 1 101 ? -11.008 3.671 -8.970 1.00 67.31 101 GLY A C 1
ATOM 809 O O . GLY A 1 101 ? -10.951 4.410 -9.951 1.00 67.31 101 GLY A O 1
ATOM 810 N N . PHE A 1 102 ? -10.214 3.845 -7.908 1.00 67.44 102 PHE A N 1
ATOM 811 C CA . PHE A 1 102 ? -9.277 4.970 -7.748 1.00 67.44 102 PHE A CA 1
ATOM 812 C C . PHE A 1 102 ? -8.287 5.109 -8.923 1.00 67.44 102 PHE A C 1
ATOM 814 O O . PHE A 1 102 ? -7.870 6.206 -9.293 1.00 67.44 102 PHE A O 1
ATOM 821 N N . GLY A 1 103 ? -7.918 3.986 -9.548 1.00 51.66 103 GLY A N 1
ATOM 822 C CA . GLY A 1 103 ? -7.018 3.954 -10.700 1.00 51.66 103 GLY A CA 1
ATOM 823 C C . GLY A 1 103 ? -7.651 4.275 -12.056 1.00 51.66 103 GLY A C 1
ATOM 824 O O . GLY A 1 103 ? -6.907 4.552 -12.998 1.00 51.66 103 GLY A O 1
ATOM 825 N N . TYR A 1 104 ? -8.978 4.212 -12.193 1.00 49.12 104 TYR A N 1
ATOM 826 C CA . TYR A 1 104 ? -9.638 4.372 -13.494 1.00 49.12 104 TYR A CA 1
ATOM 827 C C . TYR A 1 104 ? -9.706 5.834 -13.951 1.00 49.12 104 TYR A C 1
ATOM 829 O O . TYR A 1 104 ? -9.524 6.101 -15.137 1.00 49.12 104 TYR A O 1
ATOM 837 N N . GLU A 1 105 ? -9.822 6.792 -13.029 1.00 48.16 105 GLU A N 1
ATOM 838 C CA . GLU A 1 105 ? -9.842 8.224 -13.372 1.00 48.16 105 GLU A CA 1
ATOM 839 C C . GLU A 1 105 ? -8.486 8.771 -13.858 1.00 48.16 105 GLU A C 1
ATOM 841 O O . GLU A 1 105 ? -8.434 9.774 -14.564 1.00 48.16 105 GLU A O 1
ATOM 846 N N . GLY A 1 106 ? -7.372 8.109 -13.525 1.00 39.72 106 GLY A N 1
ATOM 847 C CA . GLY A 1 106 ? -6.038 8.481 -14.017 1.00 39.72 106 GLY A CA 1
ATOM 848 C C . GLY A 1 106 ? -5.699 7.894 -15.393 1.00 39.72 106 GLY A C 1
ATOM 849 O O . GLY A 1 106 ? -4.865 8.443 -16.115 1.00 39.72 106 GLY A O 1
ATOM 850 N N . LYS A 1 107 ? -6.351 6.792 -15.788 1.00 43.62 107 LYS A N 1
ATOM 851 C CA . LYS A 1 107 ? -6.117 6.134 -17.087 1.00 43.62 107 LYS A CA 1
ATOM 852 C C . LYS A 1 107 ? -6.747 6.869 -18.268 1.00 43.62 107 LYS A C 1
ATOM 854 O O . LYS A 1 107 ? -6.373 6.591 -19.400 1.00 43.62 107 LYS A O 1
ATOM 859 N N . THR A 1 108 ? -7.658 7.803 -18.016 1.00 44.16 108 THR A N 1
ATOM 860 C CA . THR A 1 108 ? -8.245 8.661 -19.054 1.00 44.16 108 THR A CA 1
ATOM 861 C C . THR A 1 108 ? -7.447 9.948 -19.288 1.00 44.16 108 THR A C 1
ATOM 863 O O . THR A 1 108 ? -7.650 10.590 -20.313 1.00 44.16 108 THR A O 1
ATOM 866 N N . LYS A 1 109 ? -6.524 10.325 -18.383 1.00 42.75 109 LYS A N 1
ATOM 867 C CA . LYS A 1 109 ? -5.766 11.595 -18.460 1.00 42.75 109 LYS A CA 1
ATOM 868 C C . LYS A 1 109 ? -4.239 11.464 -18.507 1.00 42.75 109 LYS A C 1
ATOM 870 O O . LYS A 1 109 ? -3.563 12.437 -18.825 1.00 42.75 109 LYS A O 1
ATOM 875 N N . GLY A 1 110 ? -3.666 10.293 -18.232 1.00 44.06 110 GLY A N 1
ATOM 876 C CA . GLY A 1 110 ? -2.249 10.036 -18.501 1.00 44.06 110 GLY A CA 1
ATOM 877 C C . GLY A 1 110 ? -2.040 9.612 -19.952 1.00 44.06 110 GLY A C 1
ATOM 878 O O . GLY A 1 110 ? -2.817 8.802 -20.456 1.00 44.06 110 GLY A O 1
ATOM 879 N N . ARG A 1 111 ? -0.972 10.097 -20.614 1.00 45.06 111 ARG A N 1
ATOM 880 C CA . ARG A 1 111 ? -0.482 9.489 -21.868 1.00 45.06 111 ARG A CA 1
ATOM 881 C C . ARG A 1 111 ? -0.500 7.970 -21.658 1.00 45.06 111 ARG A C 1
ATOM 883 O O . ARG A 1 111 ? 0.077 7.531 -20.654 1.00 45.06 111 ARG A O 1
ATOM 890 N N . PRO A 1 112 ? -1.142 7.170 -22.531 1.00 46.91 112 PRO A N 1
ATOM 891 C CA . PRO A 1 112 ? -0.995 5.731 -22.433 1.00 46.91 112 PRO A CA 1
ATOM 892 C C . PRO A 1 112 ? 0.506 5.465 -22.354 1.00 46.91 112 PRO A C 1
ATOM 894 O O . PRO A 1 112 ? 1.275 6.011 -23.152 1.00 46.91 112 PRO A O 1
ATOM 897 N N . ARG A 1 113 ? 0.956 4.672 -21.374 1.00 54.47 113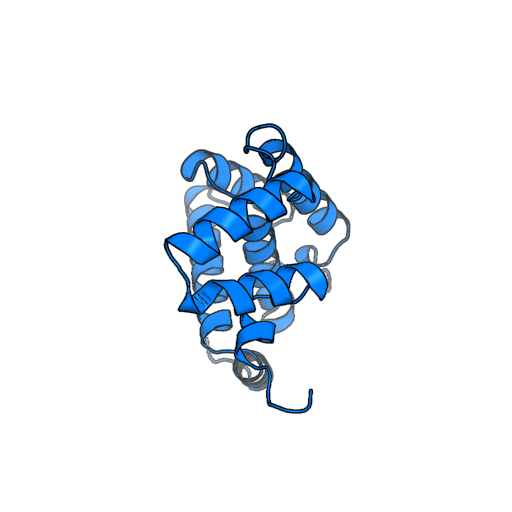 ARG A N 1
ATOM 898 C CA . ARG A 1 113 ? 2.231 3.977 -21.552 1.00 54.47 113 ARG A CA 1
ATOM 899 C C . ARG A 1 113 ? 1.955 3.017 -22.695 1.00 54.47 113 ARG A C 1
ATOM 901 O O . ARG A 1 113 ? 1.500 1.901 -22.460 1.00 54.47 113 ARG A O 1
ATOM 908 N N . GLY A 1 114 ? 2.052 3.545 -23.914 1.00 53.97 114 GLY A N 1
ATOM 909 C CA . GLY A 1 114 ? 1.799 2.807 -25.129 1.00 53.97 114 GLY A CA 1
ATOM 910 C C . GLY A 1 114 ? 2.650 1.558 -25.056 1.00 53.97 114 GLY A C 1
ATOM 911 O O . GLY A 1 114 ? 3.810 1.617 -24.637 1.00 53.97 114 GLY A O 1
ATOM 912 N N . GLN A 1 115 ? 2.054 0.420 -25.385 1.00 70.00 115 GLN A N 1
ATOM 913 C CA . GLN A 1 115 ? 2.860 -0.752 -25.668 1.00 70.00 115 GLN A CA 1
ATOM 914 C C . GLN A 1 115 ? 3.847 -0.352 -26.766 1.00 70.00 115 GLN A C 1
ATOM 916 O O . GLN A 1 115 ? 3.460 0.276 -27.752 1.00 70.00 115 GLN A O 1
ATOM 921 N N . VAL A 1 116 ? 5.131 -0.637 -26.554 1.00 71.94 116 VAL A N 1
ATOM 922 C CA . VAL A 1 116 ? 6.150 -0.367 -27.566 1.00 71.94 116 VAL A CA 1
ATOM 923 C C . VAL A 1 116 ? 5.885 -1.325 -28.721 1.00 71.94 116 VAL A C 1
ATOM 925 O O . VAL A 1 116 ? 6.084 -2.534 -28.583 1.00 71.94 116 VAL A O 1
ATOM 928 N N . THR A 1 117 ? 5.399 -0.793 -29.842 1.00 81.75 117 THR A N 1
ATOM 929 C CA . THR A 1 117 ? 5.199 -1.587 -31.056 1.00 81.75 117 THR A CA 1
ATOM 930 C C . THR A 1 117 ? 6.553 -2.038 -31.620 1.00 81.75 117 THR A C 1
ATOM 932 O O . THR A 1 117 ? 7.580 -1.415 -31.321 1.00 81.75 117 THR A O 1
ATOM 935 N N . PRO A 1 118 ? 6.593 -3.091 -32.453 1.00 82.19 118 PRO A N 1
ATOM 936 C CA . PRO A 1 118 ? 7.831 -3.532 -33.099 1.00 82.19 118 PRO A CA 1
ATOM 937 C C . PRO A 1 118 ? 8.552 -2.415 -33.876 1.00 82.19 118 PRO A C 1
ATOM 939 O O . PRO A 1 118 ? 9.780 -2.307 -33.821 1.00 82.19 118 PRO A O 1
ATOM 942 N N . ASP A 1 119 ? 7.800 -1.523 -34.526 1.00 86.06 119 ASP A N 1
ATOM 943 C CA . ASP A 1 119 ? 8.357 -0.386 -35.269 1.00 86.06 119 ASP A CA 1
ATOM 944 C C . ASP A 1 119 ? 8.993 0.651 -34.338 1.00 86.06 119 ASP A C 1
ATOM 946 O O . ASP A 1 119 ? 10.107 1.123 -34.579 1.00 86.06 119 ASP A O 1
ATOM 950 N N . MET A 1 120 ? 8.320 0.969 -33.225 1.00 82.88 120 MET A N 1
ATOM 951 C CA . MET A 1 120 ? 8.859 1.870 -32.204 1.00 82.88 120 MET A CA 1
ATOM 952 C C . MET A 1 120 ? 10.136 1.299 -31.589 1.00 82.88 120 MET A C 1
ATOM 954 O O . MET A 1 120 ? 11.114 2.026 -31.414 1.00 82.88 120 MET A O 1
ATOM 958 N N . PHE A 1 121 ? 10.154 -0.003 -31.303 1.00 88.38 121 PHE A N 1
ATOM 959 C CA . PHE A 1 121 ? 11.338 -0.680 -30.788 1.00 88.38 121 PHE A CA 1
ATOM 960 C C . PHE A 1 121 ? 12.500 -0.638 -31.792 1.00 88.38 121 PHE A C 1
ATOM 962 O O . PHE A 1 121 ? 13.632 -0.342 -31.412 1.00 88.38 121 PHE A O 1
ATOM 969 N N . SER A 1 122 ? 12.224 -0.842 -33.080 1.00 90.50 122 SER A N 1
ATOM 970 C CA . SER A 1 122 ? 13.237 -0.756 -34.139 1.00 90.50 122 SER A CA 1
ATOM 971 C C . SER A 1 122 ? 13.889 0.631 -34.192 1.00 90.50 122 SER A C 1
ATOM 973 O O . SER A 1 122 ? 15.116 0.741 -34.243 1.00 90.50 122 SER A O 1
ATOM 975 N N . GLN A 1 123 ? 13.096 1.700 -34.071 1.00 89.81 123 GLN A N 1
ATOM 976 C CA . GLN A 1 123 ? 13.609 3.073 -33.983 1.00 89.81 123 GLN A CA 1
ATOM 977 C C . GLN A 1 123 ? 14.417 3.319 -32.700 1.00 89.81 123 GLN A C 1
ATOM 979 O O . GLN A 1 123 ? 15.488 3.930 -32.740 1.00 89.81 123 GLN A O 1
ATOM 984 N N . MET A 1 124 ? 13.959 2.791 -31.561 1.00 87.25 124 MET A N 1
ATOM 985 C CA . MET A 1 124 ? 14.703 2.864 -30.299 1.00 87.25 124 MET A CA 1
ATOM 986 C C . MET A 1 124 ? 16.067 2.174 -30.402 1.00 87.25 124 MET A C 1
ATOM 988 O O . MET A 1 124 ? 17.057 2.709 -29.906 1.00 87.25 124 MET A O 1
ATOM 992 N N . MET A 1 125 ? 16.146 1.032 -31.087 1.00 94.25 125 MET A N 1
ATOM 993 C CA . MET A 1 125 ? 17.401 0.316 -31.312 1.00 94.25 125 MET A CA 1
ATOM 994 C C . MET A 1 125 ? 18.374 1.091 -32.204 1.00 94.25 125 MET A C 1
ATOM 996 O O . MET A 1 125 ? 19.575 1.080 -31.931 1.00 94.25 125 MET A O 1
ATOM 1000 N N . ILE A 1 126 ? 17.886 1.809 -33.221 1.00 93.88 126 ILE A N 1
ATOM 1001 C CA . ILE A 1 126 ? 18.720 2.691 -34.055 1.00 93.88 126 ILE A CA 1
ATOM 1002 C C . ILE A 1 126 ? 19.367 3.782 -33.191 1.00 93.88 126 ILE A C 1
ATOM 1004 O O . ILE A 1 126 ? 20.583 3.981 -33.242 1.00 93.88 126 ILE A O 1
ATOM 1008 N N . VAL A 1 127 ? 18.575 4.450 -32.347 1.00 92.44 127 VAL A N 1
ATOM 1009 C CA . VAL A 1 127 ? 19.074 5.496 -31.439 1.00 92.44 127 VAL A CA 1
ATOM 1010 C C . VAL A 1 127 ? 20.023 4.913 -30.392 1.00 92.44 127 VAL A C 1
ATOM 1012 O O . VAL A 1 127 ? 21.105 5.458 -30.175 1.00 92.44 127 VAL A O 1
ATOM 1015 N N . ALA A 1 128 ? 19.673 3.779 -29.781 1.00 91.94 128 ALA A N 1
ATOM 1016 C CA . ALA A 1 128 ? 20.501 3.127 -28.771 1.00 91.94 128 ALA A CA 1
ATOM 1017 C C . ALA A 1 128 ? 21.865 2.709 -29.339 1.00 91.94 128 ALA A C 1
ATOM 1019 O O . ALA A 1 128 ? 22.895 2.967 -28.725 1.00 91.94 128 ALA A O 1
ATOM 1020 N N . ARG A 1 129 ? 21.911 2.149 -30.552 1.00 93.19 129 ARG A N 1
ATOM 1021 C CA . ARG A 1 129 ? 23.171 1.769 -31.216 1.00 93.19 129 ARG A CA 1
ATOM 1022 C C . ARG A 1 129 ? 24.010 2.974 -31.656 1.00 93.19 129 ARG A C 1
ATOM 1024 O O . ARG A 1 129 ? 25.228 2.852 -31.798 1.00 93.19 129 ARG A O 1
ATOM 1031 N N . LYS A 1 130 ? 23.394 4.140 -31.866 1.00 92.56 130 LYS A N 1
ATOM 1032 C CA . LYS A 1 130 ? 24.109 5.368 -32.239 1.00 92.56 130 LYS A CA 1
ATOM 1033 C C . LYS A 1 130 ? 24.653 6.118 -31.020 1.00 92.56 130 LYS A C 1
ATOM 1035 O O . LYS A 1 130 ? 25.826 6.473 -31.020 1.00 92.56 130 LYS A O 1
ATOM 1040 N N . SER A 1 131 ? 23.827 6.308 -29.993 1.00 90.88 131 SER A N 1
ATOM 1041 C CA . SER A 1 131 ? 24.107 7.213 -28.867 1.00 90.88 131 SER A CA 1
ATOM 1042 C C . SER A 1 131 ? 24.326 6.509 -27.521 1.00 90.88 131 SER A C 1
ATOM 1044 O O . SER A 1 131 ? 24.886 7.109 -26.610 1.00 90.88 131 SER A O 1
ATOM 1046 N N . HIS A 1 132 ? 23.922 5.242 -27.376 1.00 90.62 132 HIS A N 1
ATOM 1047 C CA . HIS A 1 132 ? 23.955 4.486 -26.111 1.00 90.62 132 HIS A CA 1
ATOM 1048 C C . HIS A 1 132 ? 24.485 3.053 -26.306 1.00 90.62 132 HIS A C 1
ATOM 1050 O O . HIS A 1 132 ? 23.901 2.084 -25.817 1.00 90.62 132 HIS A O 1
ATOM 1056 N N . ARG A 1 133 ? 25.590 2.911 -27.051 1.00 90.88 133 ARG A N 1
ATOM 1057 C CA . ARG A 1 133 ? 26.119 1.616 -27.528 1.00 90.88 133 ARG A CA 1
ATOM 1058 C C . ARG A 1 133 ? 26.286 0.559 -26.440 1.00 90.88 133 ARG A C 1
ATOM 1060 O O . ARG A 1 133 ? 25.942 -0.593 -26.677 1.00 90.88 133 ARG A O 1
ATOM 1067 N N . SER A 1 134 ? 26.763 0.947 -25.259 1.00 87.25 134 SER A N 1
ATOM 1068 C CA . SER A 1 134 ? 26.960 0.045 -24.116 1.00 87.25 134 SER A CA 1
ATOM 1069 C C . SER A 1 134 ? 25.659 -0.564 -23.585 1.00 87.25 134 SER A C 1
ATOM 1071 O O . SER A 1 134 ? 25.683 -1.644 -23.007 1.00 87.25 134 SER A O 1
ATOM 1073 N N . PHE A 1 135 ? 24.521 0.105 -23.788 1.00 84.19 135 PHE A N 1
ATOM 1074 C CA . PHE A 1 135 ? 23.217 -0.302 -23.260 1.00 84.19 135 PHE A CA 1
ATOM 1075 C C . PHE A 1 135 ? 22.292 -0.906 -24.321 1.00 84.19 135 PHE A C 1
ATOM 1077 O O . PHE A 1 135 ? 21.272 -1.500 -23.975 1.00 84.19 135 PHE A O 1
ATOM 1084 N N . ALA A 1 136 ? 22.639 -0.790 -25.607 1.00 90.75 136 ALA A N 1
ATOM 1085 C CA . ALA A 1 136 ? 21.846 -1.351 -26.697 1.00 90.75 136 ALA A CA 1
ATOM 1086 C C . ALA A 1 136 ? 21.624 -2.876 -26.574 1.00 90.75 136 ALA A C 1
ATOM 1088 O O . ALA A 1 136 ? 20.484 -3.298 -26.764 1.00 90.75 136 ALA A O 1
ATOM 1089 N N . PRO A 1 137 ? 22.623 -3.702 -26.186 1.00 89.44 137 PRO A N 1
ATOM 1090 C CA . PRO A 1 137 ? 22.403 -5.138 -25.990 1.00 89.44 137 PRO A CA 1
ATOM 1091 C C . PRO A 1 137 ? 21.416 -5.441 -24.857 1.00 89.44 137 PRO A C 1
ATOM 1093 O O . PRO A 1 137 ? 20.549 -6.296 -25.005 1.00 89.44 137 PRO A O 1
ATOM 1096 N N . ALA A 1 138 ? 21.499 -4.700 -23.748 1.00 87.81 138 ALA A N 1
ATOM 1097 C CA . ALA A 1 138 ? 20.596 -4.866 -22.610 1.00 87.81 138 ALA A CA 1
ATOM 1098 C C . ALA A 1 138 ? 19.150 -4.489 -22.971 1.00 87.81 138 ALA A C 1
ATOM 1100 O O . ALA A 1 138 ? 18.218 -5.199 -22.602 1.00 87.81 138 ALA A O 1
ATOM 1101 N N . LEU A 1 139 ? 18.961 -3.402 -23.729 1.00 87.88 139 LEU A N 1
ATOM 1102 C CA . LEU A 1 139 ? 17.652 -2.996 -24.246 1.00 87.88 139 LEU A CA 1
ATOM 1103 C C . LEU A 1 139 ? 17.064 -4.054 -25.191 1.00 87.88 139 LEU A C 1
ATOM 1105 O O . LEU A 1 139 ? 15.874 -4.361 -25.114 1.00 87.88 139 LEU A O 1
ATOM 1109 N N . GLU A 1 140 ? 17.902 -4.617 -26.062 1.00 90.62 140 GLU A N 1
ATOM 1110 C CA . GLU A 1 140 ? 17.491 -5.642 -27.018 1.00 90.62 140 GLU A CA 1
ATOM 1111 C C . GLU A 1 140 ? 17.050 -6.932 -26.331 1.00 90.62 140 GLU A C 1
ATOM 1113 O O . GLU A 1 140 ? 15.981 -7.471 -26.628 1.00 90.62 140 GLU A O 1
ATOM 1118 N N . LEU A 1 141 ? 17.841 -7.379 -25.363 1.00 88.12 141 LEU A N 1
ATOM 1119 C CA . LEU A 1 141 ? 17.571 -8.581 -24.594 1.00 88.12 141 LEU A CA 1
ATOM 1120 C C . LEU A 1 141 ? 16.324 -8.427 -23.709 1.00 88.12 141 LEU A C 1
ATOM 1122 O O . LEU A 1 141 ? 15.467 -9.311 -23.691 1.00 88.12 141 LEU A O 1
ATOM 1126 N N . ALA A 1 142 ? 16.169 -7.271 -23.051 1.00 82.75 142 ALA A N 1
ATOM 1127 C CA . ALA A 1 142 ? 14.988 -6.953 -22.249 1.00 82.75 142 ALA A CA 1
ATOM 1128 C C . ALA A 1 142 ? 13.691 -7.048 -23.063 1.00 82.75 142 ALA A C 1
ATOM 1130 O O . ALA A 1 142 ? 12.703 -7.609 -22.593 1.00 82.75 142 ALA A O 1
ATOM 1131 N N . TYR A 1 143 ? 13.697 -6.507 -24.286 1.00 85.25 143 TYR A N 1
ATOM 1132 C CA . TYR A 1 143 ? 12.518 -6.486 -25.146 1.00 85.25 143 TYR A CA 1
ATOM 1133 C C . TYR A 1 143 ? 12.164 -7.876 -25.680 1.00 85.25 143 TYR A C 1
ATOM 1135 O O . TYR A 1 143 ? 11.008 -8.282 -25.596 1.00 85.25 143 TYR A O 1
ATOM 1143 N N . ARG A 1 144 ? 13.148 -8.627 -26.196 1.00 83.75 144 ARG A N 1
ATOM 1144 C CA . ARG A 1 144 ? 12.900 -9.936 -26.827 1.00 83.75 144 ARG A CA 1
ATOM 1145 C C . ARG A 1 144 ? 12.502 -11.024 -25.832 1.00 83.75 144 ARG A C 1
ATOM 1147 O O . ARG A 1 144 ? 11.668 -11.860 -26.157 1.00 83.75 144 ARG A O 1
ATOM 1154 N N . VAL A 1 145 ? 13.094 -11.012 -24.639 1.00 83.31 145 VAL A N 1
ATOM 1155 C CA . VAL A 1 145 ? 12.881 -12.040 -23.600 1.00 83.31 145 VAL A CA 1
ATOM 1156 C C . VAL A 1 145 ? 11.860 -11.572 -22.548 1.00 83.31 145 VAL A C 1
ATOM 1158 O O . VAL A 1 145 ? 11.562 -12.281 -21.593 1.00 83.31 145 VAL A O 1
ATOM 1161 N N . ALA A 1 146 ? 11.290 -10.372 -22.720 1.00 79.75 146 ALA A N 1
ATOM 1162 C CA . ALA A 1 146 ? 10.351 -9.747 -21.785 1.00 79.75 146 ALA A CA 1
ATOM 1163 C C . ALA A 1 146 ? 10.887 -9.655 -20.338 1.00 79.75 146 ALA A C 1
ATOM 1165 O O . ALA A 1 146 ? 10.137 -9.777 -19.364 1.00 79.75 146 ALA A O 1
ATOM 1166 N N . LEU A 1 147 ? 12.193 -9.417 -20.192 1.00 77.06 147 LEU A N 1
ATOM 1167 C CA . LEU A 1 147 ? 12.854 -9.309 -18.894 1.00 77.06 147 LEU A CA 1
ATOM 1168 C C . LEU A 1 147 ? 12.702 -7.907 -18.303 1.00 77.06 147 LEU A C 1
ATOM 1170 O O . LEU A 1 147 ? 12.798 -6.885 -18.987 1.00 77.06 147 LEU A O 1
ATOM 1174 N N . ARG A 1 148 ? 12.513 -7.844 -16.983 1.00 72.31 148 ARG A N 1
ATOM 1175 C CA . ARG A 1 148 ? 12.533 -6.580 -16.239 1.00 72.31 148 ARG A CA 1
ATOM 1176 C C . ARG A 1 148 ? 13.974 -6.066 -16.116 1.00 72.31 148 ARG A C 1
ATOM 1178 O O . ARG A 1 148 ? 14.892 -6.877 -16.030 1.00 72.31 148 ARG A O 1
ATOM 1185 N N . PRO A 1 149 ? 14.204 -4.745 -15.983 1.00 76.31 149 PRO A N 1
ATOM 1186 C CA . PRO A 1 149 ? 15.559 -4.186 -15.913 1.00 76.31 149 PRO A CA 1
ATOM 1187 C C . PRO A 1 149 ? 16.471 -4.825 -14.854 1.00 76.31 149 PRO A C 1
ATOM 1189 O O . PRO A 1 149 ? 17.633 -5.087 -15.127 1.00 76.31 149 PRO A O 1
ATOM 1192 N N . HIS A 1 150 ? 15.947 -5.143 -13.665 1.00 76.75 150 HIS A N 1
ATOM 1193 C CA . HIS A 1 150 ? 16.732 -5.813 -12.619 1.00 76.75 150 HIS A CA 1
ATOM 1194 C C . HIS A 1 150 ? 17.074 -7.273 -12.954 1.00 76.75 150 HIS A C 1
ATOM 1196 O O . HIS A 1 150 ? 18.088 -7.776 -12.482 1.00 76.75 150 HIS A O 1
ATOM 1202 N N . GLN A 1 151 ? 16.255 -7.948 -13.767 1.00 75.31 151 GLN A N 1
ATOM 1203 C CA . GLN A 1 151 ? 16.535 -9.307 -14.237 1.00 75.31 151 GLN A CA 1
ATOM 1204 C C . GLN A 1 151 ? 17.657 -9.283 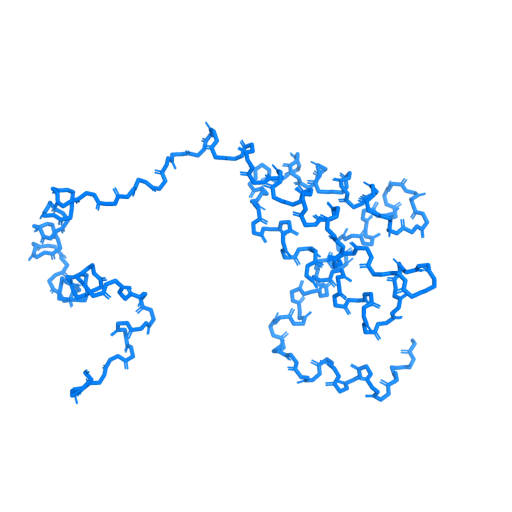-15.274 1.00 75.31 151 GLN A C 1
ATOM 1206 O O . GLN A 1 151 ? 18.575 -10.076 -15.185 1.00 75.31 151 GLN A O 1
ATOM 1211 N N . VAL A 1 152 ? 17.655 -8.306 -16.185 1.00 82.50 152 VAL A N 1
ATOM 1212 C CA . VAL A 1 152 ? 18.726 -8.150 -17.187 1.00 82.50 152 VAL A CA 1
ATOM 1213 C C . VAL A 1 152 ? 20.086 -7.894 -16.537 1.00 82.50 152 VAL A C 1
ATOM 1215 O O . VAL A 1 152 ? 21.092 -8.432 -16.979 1.00 82.50 152 VAL A O 1
ATOM 1218 N N . VAL A 1 153 ? 20.120 -7.092 -15.469 1.00 81.69 153 VAL A N 1
ATOM 1219 C CA . VAL A 1 153 ? 21.358 -6.779 -14.731 1.00 81.69 153 VAL A CA 1
ATOM 1220 C C . VAL A 1 153 ? 21.878 -7.973 -13.921 1.00 81.69 153 VAL A C 1
ATOM 1222 O O . VAL A 1 153 ? 23.061 -8.015 -13.605 1.00 81.69 153 VAL A O 1
ATOM 1225 N N . SER A 1 154 ? 21.014 -8.929 -13.574 1.00 85.25 154 SER A N 1
ATOM 1226 C CA . SER A 1 154 ? 21.390 -10.111 -12.787 1.00 85.25 154 SER A CA 1
ATOM 1227 C C . SER A 1 154 ? 21.746 -11.335 -13.631 1.00 85.25 154 SER A C 1
ATOM 1229 O O . SER A 1 154 ? 22.115 -12.349 -13.047 1.00 85.25 154 SER A O 1
ATOM 1231 N N . LEU A 1 155 ? 21.683 -11.236 -14.965 1.00 83.12 155 LEU A N 1
ATOM 1232 C CA . LEU A 1 155 ? 22.050 -12.333 -15.859 1.00 83.12 155 LEU A CA 1
ATOM 1233 C C . LEU A 1 155 ? 23.533 -12.665 -15.753 1.00 83.12 155 LEU A C 1
ATOM 1235 O O . LEU A 1 155 ? 24.401 -11.793 -15.863 1.00 83.12 155 LEU A O 1
ATOM 1239 N N . GLN A 1 156 ? 23.805 -13.950 -15.587 1.00 86.44 156 GLN A N 1
ATOM 1240 C CA . GLN A 1 156 ? 25.134 -14.527 -15.607 1.00 86.44 156 GLN A CA 1
ATOM 1241 C C . GLN A 1 156 ? 25.378 -15.237 -16.936 1.00 86.44 156 GLN A C 1
ATOM 1243 O O . GLN A 1 156 ? 24.466 -15.584 -17.684 1.00 86.44 156 GLN A O 1
ATOM 1248 N N . HIS A 1 157 ? 26.651 -15.426 -17.268 1.00 78.62 157 HIS A N 1
ATOM 1249 C CA . HIS A 1 157 ? 27.012 -16.179 -18.457 1.00 78.62 157 HIS A CA 1
ATOM 1250 C C . HIS A 1 157 ? 26.596 -17.648 -18.280 1.00 78.62 157 HIS A C 1
ATOM 1252 O O . HIS A 1 157 ? 27.165 -18.337 -17.436 1.00 78.62 157 HIS A O 1
ATOM 1258 N N . GLY A 1 158 ? 25.626 -18.108 -19.074 1.00 76.00 158 GLY A N 1
ATOM 1259 C CA . GLY A 1 158 ? 25.105 -19.479 -19.032 1.00 76.00 158 GLY A CA 1
ATOM 1260 C C . GLY A 1 158 ? 23.654 -19.614 -18.556 1.00 76.00 158 GLY A C 1
ATOM 1261 O O . GLY A 1 158 ? 23.133 -20.725 -18.627 1.00 76.00 158 GLY A O 1
ATOM 1262 N N . ASP A 1 159 ? 23.023 -18.520 -18.114 1.00 63.72 159 ASP A N 1
ATOM 1263 C CA . ASP A 1 159 ? 21.561 -18.431 -17.941 1.00 63.72 159 ASP A CA 1
ATOM 1264 C C . ASP A 1 159 ? 20.824 -18.511 -19.292 1.00 63.72 159 ASP A C 1
ATOM 1266 O O . ASP A 1 159 ? 19.729 -19.121 -19.332 1.00 63.72 159 ASP A O 1
#

Radius of gyration: 21.52 Å; chains: 1; bounding box: 43×37×61 Å

Secondary structure (DSSP, 8-state):
-PPPHHHHHHHHTS-HHHHHHHHHHHHHHHHHHHHHT-SS--HHHHHHHHHHHHHHHS---HHHHHHHHHHHHHHHHHH-TT-BTTB-TTTSHHHHHHHHHHTHHHHTTS-------HHHHHHHHHHHHHH-TTTHHHHHHHHHTT--HHHHHT--TT-

InterPro domains:
  IPR004107 Integrase, SAM-like, N-terminal [PF02899] (10-72)
  IPR011010 DNA breaking-rejoining enzyme, catalytic core [SSF56349] (9-159)
  IPR044068 Core-binding (CB) domain [PS51900] (1-80)

pLDDT: mean 82.72, std 13.25, range [39.72, 95.69]

Foldseek 3Di:
DDADPQLVVLLVVDDPVLSVLLVVLVVLLVVLCVVVVNPADDLVSLLVSLVVVCVVPVPCALVNSVSSLVSLLSCCVRPVGRHDPNDRCSVDPVVVVSSVVVHPVVCVPDDPPDDCDPVNLVVVLVCCVVPVVVCSVLSVCCVVVVDDSVRSVPDDPPD

Organism: Bodo saltans (NCBI:txid75058)